Protein AF-A0A1V5PAE6-F1 (afdb_monomer_lite)

Secondary structure (DSSP, 8-state):
-HHHHHHHHHHHHHHHHHHHHHHHHHHHHHSSSSS------HHHHHHHHHHHHHHHHHHHHHHHHHHHHTT-HHHHHHHHHHHH-HHHHHHHHHTTHHHHHHHHHHHHHHHHHHTTT-HHHHHHHHHHHHHHHHHHHHHHHHHHHH-

pLDDT: mean 90.19, std 6.88, range [60.0, 97.56]

Sequence (147 aa):
MEKFRAKIQKRVMILSLTVIFIAAVYLLLISGLIMETPSIPDFIKGFNMGAFVGVELILVFFTVKYFFSMKNEGAIKKLYIEENDERSKLILEKTGAVGMLLFILLCAIGTIVAGFFNKTVFYTLLGVTALGAIIRGASKLYYHKKL

Foldseek 3Di:
DVVLLVVLVVVLVVLVVVLVVLVVVVCCLVVCPPHNQPPFPPVLVVVLVCVSVVVSVVSVVVSVLSVVLSVDPVSSVVVVCVVPDPLVVVLCVQLVLVVLVVVLVVLVVQLNVCSRPDPVSNVVSVVVSVVSVVSSVVSSVVSVVVD

Radius of gyration: 18.69 Å; chains: 1; bounding box: 42×36×45 Å

Structure (mmCIF, N/CA/C/O backbone):
data_AF-A0A1V5PAE6-F1
#
_entry.id   AF-A0A1V5PAE6-F1
#
loop_
_atom_site.group_PDB
_atom_site.id
_atom_site.type_symbol
_atom_site.label_atom_id
_atom_site.label_alt_id
_atom_site.label_comp_id
_atom_site.label_asym_id
_atom_site.label_entity_id
_atom_site.label_seq_id
_atom_site.pdbx_PDB_ins_code
_atom_site.Cartn_x
_atom_site.Cartn_y
_atom_site.Cartn_z
_atom_site.occupancy
_atom_site.B_iso_or_equiv
_atom_site.auth_seq_id
_atom_site.auth_comp_id
_atom_site.auth_asym_id
_atom_site.auth_atom_id
_atom_site.pdbx_PDB_model_num
ATOM 1 N N . MET A 1 1 ? -16.874 9.202 20.487 1.00 85.75 1 MET A N 1
ATOM 2 C CA . MET A 1 1 ? -16.988 8.923 19.036 1.00 85.75 1 MET A CA 1
ATOM 3 C C . MET A 1 1 ? -16.476 10.071 18.170 1.00 85.75 1 MET A C 1
ATOM 5 O O . MET A 1 1 ? -15.731 9.791 17.239 1.00 85.75 1 MET A O 1
ATOM 9 N N . GLU A 1 2 ? -16.742 11.335 18.516 1.00 86.12 2 GLU A N 1
ATOM 10 C CA . GLU A 1 2 ? -16.236 12.519 17.786 1.00 86.12 2 GLU A CA 1
ATOM 11 C C . GLU A 1 2 ? -14.728 12.498 17.477 1.00 86.12 2 GLU A C 1
ATOM 13 O O . GLU A 1 2 ? -14.319 12.649 16.327 1.00 86.12 2 GLU A O 1
ATOM 18 N N . LYS A 1 3 ? -13.879 12.195 18.471 1.00 89.56 3 LYS A N 1
ATOM 19 C CA . LYS A 1 3 ? -12.419 12.088 18.270 1.00 89.56 3 LYS A CA 1
ATOM 20 C C . LYS A 1 3 ? -12.035 11.040 17.214 1.00 89.56 3 LYS A C 1
ATOM 22 O O . LYS A 1 3 ? -11.116 11.254 16.428 1.00 89.56 3 LYS A O 1
ATOM 27 N N . PHE A 1 4 ? -12.740 9.908 17.184 1.00 91.00 4 PHE A N 1
ATOM 28 C CA . PHE A 1 4 ? -12.498 8.848 16.205 1.00 91.00 4 PHE A CA 1
ATOM 29 C C . PHE A 1 4 ? -13.005 9.247 14.816 1.00 91.00 4 PHE A C 1
ATOM 31 O O . PHE A 1 4 ? -12.330 8.997 13.823 1.00 91.00 4 PHE A O 1
ATOM 38 N N . ARG A 1 5 ? -14.131 9.960 14.738 1.00 89.44 5 ARG A N 1
ATOM 39 C CA . ARG A 1 5 ? -14.642 10.517 13.482 1.00 89.44 5 ARG A CA 1
ATOM 40 C C . ARG A 1 5 ? -13.653 11.499 12.853 1.00 89.44 5 ARG A C 1
ATOM 42 O O . ARG A 1 5 ? -13.314 11.336 11.685 1.00 89.44 5 ARG A O 1
ATOM 49 N N . ALA A 1 6 ? -13.102 12.423 13.641 1.00 92.56 6 ALA A N 1
ATOM 50 C CA . ALA A 1 6 ? -12.045 13.330 13.190 1.00 92.56 6 ALA A CA 1
ATOM 51 C C . ALA A 1 6 ? -10.783 12.574 12.722 1.00 92.56 6 ALA A C 1
ATOM 53 O O . ALA A 1 6 ? -10.151 12.951 11.734 1.00 92.56 6 ALA A O 1
ATOM 54 N N . LYS A 1 7 ? -10.431 11.462 13.387 1.00 93.69 7 LYS A N 1
ATOM 55 C CA . LYS A 1 7 ? -9.332 10.577 12.960 1.00 93.69 7 LYS A CA 1
ATOM 56 C C . LYS A 1 7 ? -9.601 9.964 11.581 1.00 93.69 7 LYS A C 1
ATOM 58 O O . LYS A 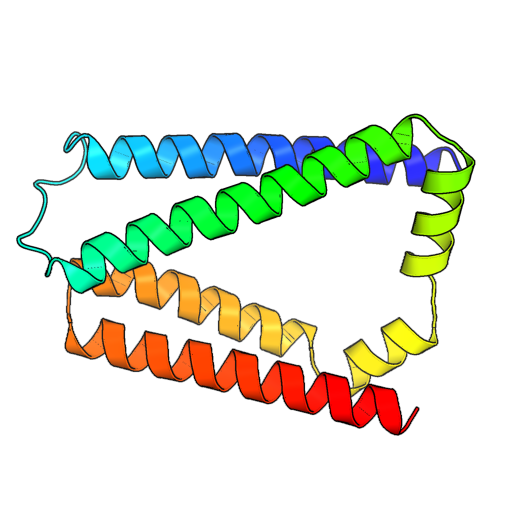1 7 ? -8.713 9.987 10.731 1.00 93.69 7 LYS A O 1
ATOM 63 N N . ILE A 1 8 ? -10.806 9.441 11.340 1.00 93.69 8 ILE A N 1
ATOM 64 C CA . ILE A 1 8 ? -11.182 8.880 10.032 1.00 93.69 8 ILE A CA 1
ATOM 65 C C . ILE A 1 8 ? -11.235 9.973 8.955 1.00 93.69 8 ILE A C 1
ATOM 67 O O . ILE A 1 8 ? -10.726 9.746 7.862 1.00 93.69 8 ILE A O 1
ATOM 71 N N . GLN A 1 9 ? -11.737 11.173 9.264 1.00 93.25 9 GLN A N 1
ATOM 72 C CA . GLN A 1 9 ? -11.720 12.314 8.334 1.00 93.25 9 GLN A CA 1
ATOM 73 C C . GLN A 1 9 ? -10.300 12.654 7.874 1.00 93.25 9 GLN A C 1
ATOM 75 O O . GLN A 1 9 ? -10.051 12.763 6.674 1.00 93.25 9 GLN A O 1
ATOM 80 N N . LYS A 1 10 ? -9.346 12.739 8.811 1.00 94.69 10 LYS A N 1
ATOM 81 C CA . LYS A 1 10 ? -7.929 12.943 8.474 1.00 94.69 10 LYS A CA 1
ATOM 82 C C . LYS A 1 10 ? -7.378 11.814 7.604 1.00 94.69 10 LYS A C 1
ATOM 84 O O . LYS A 1 10 ? -6.657 12.094 6.654 1.00 94.69 10 LYS A O 1
ATOM 89 N N . ARG A 1 11 ? -7.732 10.552 7.884 1.00 93.62 11 ARG A N 1
ATOM 90 C CA . ARG A 1 11 ? -7.325 9.408 7.046 1.00 93.62 11 ARG A CA 1
ATOM 91 C C . ARG A 1 11 ? -7.860 9.527 5.623 1.00 93.62 11 ARG A C 1
ATOM 93 O O . ARG A 1 11 ? -7.091 9.319 4.697 1.00 93.62 11 ARG A O 1
ATOM 100 N N . VAL A 1 12 ? -9.132 9.884 5.448 1.00 95.38 12 VAL A N 1
ATOM 101 C CA . VAL A 1 12 ? -9.715 10.097 4.114 1.00 95.38 12 VAL A CA 1
ATOM 102 C C . VAL A 1 12 ? -8.993 11.220 3.385 1.00 95.38 12 VAL A C 1
ATOM 104 O O . VAL A 1 12 ? -8.595 11.022 2.249 1.00 95.38 12 VAL A O 1
ATOM 107 N N . MET A 1 13 ? -8.745 12.354 4.044 1.00 96.12 13 MET A N 1
ATOM 108 C CA . MET A 1 13 ? -8.000 13.464 3.444 1.00 96.12 13 MET A CA 1
ATOM 109 C C . MET A 1 13 ? -6.598 13.033 2.985 1.00 96.12 13 MET A C 1
ATOM 111 O O . MET A 1 13 ? -6.220 13.300 1.850 1.00 96.12 13 MET A O 1
ATOM 115 N N . ILE A 1 14 ? -5.847 12.330 3.840 1.00 96.06 14 ILE A N 1
ATOM 116 C CA . ILE A 1 14 ? -4.502 11.837 3.510 1.00 96.06 14 ILE A CA 1
ATOM 117 C C . ILE A 1 14 ? -4.553 10.838 2.350 1.00 96.06 14 ILE A C 1
ATOM 119 O O . ILE A 1 14 ? -3.755 10.948 1.422 1.00 96.06 14 ILE A O 1
ATOM 123 N N . LEU A 1 15 ? -5.485 9.881 2.378 1.00 94.69 15 LEU A N 1
ATOM 124 C CA . LEU A 1 15 ? -5.637 8.895 1.307 1.00 94.69 15 LEU A CA 1
ATOM 125 C C . LEU A 1 15 ? -6.006 9.564 -0.020 1.00 94.69 15 LEU A C 1
ATOM 127 O O . LEU A 1 15 ? -5.357 9.283 -1.020 1.00 94.69 15 LEU A O 1
ATOM 131 N N . SER A 1 16 ? -6.958 10.501 -0.025 1.00 94.81 16 SER A N 1
ATOM 132 C CA . SER A 1 16 ? -7.334 11.257 -1.225 1.00 94.81 16 SER A CA 1
ATOM 133 C C . SER A 1 16 ? -6.161 12.056 -1.798 1.00 94.81 16 SER A C 1
ATOM 135 O O . SER A 1 16 ? -5.944 12.040 -3.005 1.00 94.81 16 SER A O 1
ATOM 137 N N . LEU A 1 17 ? -5.373 12.723 -0.946 1.00 96.62 17 LEU A N 1
ATOM 138 C CA . LEU A 1 17 ? -4.161 13.424 -1.387 1.00 96.62 17 LEU A CA 1
ATOM 139 C C . LEU A 1 17 ? -3.117 12.453 -1.951 1.00 96.62 17 LEU A C 1
ATOM 141 O O . LEU A 1 17 ? -2.458 12.771 -2.935 1.00 96.62 17 LEU A O 1
ATOM 145 N N . THR A 1 18 ? -2.993 11.262 -1.360 1.00 94.25 18 THR A N 1
ATOM 146 C CA . THR A 1 18 ? -2.061 10.222 -1.820 1.00 94.25 18 THR A CA 1
ATOM 147 C C . THR A 1 18 ? -2.459 9.681 -3.196 1.00 94.25 18 THR A C 1
ATOM 149 O O . THR A 1 18 ? -1.589 9.526 -4.043 1.00 94.25 18 THR A O 1
ATOM 152 N N . VAL A 1 19 ? -3.756 9.451 -3.437 1.00 95.19 19 VAL A N 1
ATOM 153 C CA . VAL A 1 19 ? -4.314 9.064 -4.751 1.00 95.19 19 VAL A CA 1
ATOM 154 C C . VAL A 1 19 ? -3.939 10.110 -5.803 1.00 95.19 19 VAL A C 1
ATOM 156 O O . VAL A 1 19 ? -3.262 9.805 -6.778 1.00 95.19 19 VAL A O 1
ATOM 159 N N . ILE A 1 20 ? -4.265 11.384 -5.552 1.00 95.75 20 ILE A N 1
ATOM 160 C CA . ILE A 1 20 ? -3.953 12.478 -6.488 1.00 95.75 20 ILE A CA 1
ATOM 161 C C . ILE A 1 20 ? -2.445 12.564 -6.759 1.00 95.75 20 ILE A C 1
ATOM 163 O O . ILE A 1 20 ? -2.031 12.742 -7.903 1.00 95.75 20 ILE A O 1
ATOM 167 N N . PHE A 1 21 ? -1.622 12.426 -5.718 1.00 94.56 21 PHE A N 1
ATOM 168 C CA . PHE A 1 21 ? -0.170 12.472 -5.845 1.00 94.56 21 PHE A CA 1
ATOM 169 C C . PHE A 1 21 ? 0.374 11.323 -6.705 1.00 94.56 21 PHE A C 1
ATOM 171 O O . PHE A 1 21 ? 1.165 11.573 -7.612 1.00 94.56 21 PHE A O 1
ATOM 178 N N . ILE A 1 22 ? -0.061 10.083 -6.466 1.00 91.88 22 ILE A N 1
ATOM 179 C CA . ILE A 1 22 ? 0.391 8.913 -7.234 1.00 91.88 22 ILE A CA 1
ATOM 180 C C . ILE A 1 22 ? -0.051 9.022 -8.696 1.00 91.88 22 ILE A C 1
ATOM 182 O O . ILE A 1 22 ? 0.776 8.814 -9.587 1.00 91.88 22 ILE A O 1
ATOM 186 N N . ALA A 1 23 ? -1.298 9.423 -8.955 1.00 92.44 23 ALA A N 1
ATOM 187 C CA . ALA A 1 23 ? -1.790 9.667 -10.308 1.00 92.44 23 ALA A CA 1
ATOM 188 C C . ALA A 1 23 ? -0.974 10.750 -11.033 1.00 92.44 23 ALA A C 1
ATOM 190 O O . ALA A 1 23 ? -0.570 10.555 -12.181 1.00 92.44 23 ALA A O 1
ATOM 191 N N . ALA A 1 24 ? -0.680 11.870 -10.364 1.00 92.31 24 ALA A N 1
ATOM 192 C CA . ALA A 1 24 ? 0.123 12.951 -10.932 1.00 92.31 24 ALA A CA 1
ATOM 193 C C . ALA A 1 24 ? 1.557 12.499 -11.248 1.00 92.31 24 ALA A C 1
ATOM 195 O O . ALA A 1 24 ? 2.057 12.777 -12.338 1.00 92.31 24 ALA A O 1
ATOM 196 N N . VAL A 1 25 ? 2.199 11.762 -10.333 1.00 88.25 25 VAL A N 1
ATOM 197 C CA . VAL A 1 25 ? 3.535 11.184 -10.549 1.00 88.25 25 VAL A CA 1
ATOM 198 C C . VAL A 1 25 ? 3.519 10.224 -11.735 1.00 88.25 25 VAL A C 1
ATOM 200 O O . VAL A 1 25 ? 4.392 10.309 -12.595 1.00 88.25 25 VAL A O 1
ATOM 203 N N . TYR A 1 26 ? 2.519 9.347 -11.827 1.00 86.19 26 TYR A N 1
ATOM 204 C CA . TYR A 1 26 ? 2.404 8.409 -12.941 1.00 86.19 26 TYR A CA 1
ATOM 205 C C . TYR A 1 26 ? 2.237 9.127 -14.289 1.00 86.19 26 TYR A C 1
ATOM 207 O O . TYR A 1 26 ? 2.969 8.819 -15.230 1.00 86.19 26 TYR A O 1
ATOM 215 N N . LEU A 1 27 ? 1.347 10.127 -14.373 1.00 87.19 27 LEU A N 1
ATOM 216 C CA . LEU A 1 27 ? 1.148 10.945 -15.579 1.00 87.19 27 LEU A CA 1
ATOM 217 C C . LEU A 1 27 ? 2.429 11.669 -16.011 1.00 87.19 27 LEU A C 1
ATOM 219 O O . LEU A 1 27 ? 2.744 11.734 -17.197 1.00 87.19 27 LEU A O 1
ATOM 223 N N . LEU A 1 28 ? 3.183 12.186 -15.047 1.00 85.88 28 LEU A N 1
ATOM 224 C CA . LEU A 1 28 ? 4.446 12.877 -15.275 1.00 85.88 28 LEU A CA 1
ATOM 225 C C . LEU A 1 28 ? 5.569 11.928 -15.731 1.00 85.88 28 LEU A C 1
ATOM 227 O O . LEU A 1 28 ? 6.410 12.325 -16.535 1.00 85.88 28 LEU A O 1
ATOM 231 N N . LEU A 1 29 ? 5.573 10.673 -15.270 1.00 79.31 29 LEU A N 1
ATOM 232 C CA . LEU A 1 29 ? 6.531 9.656 -15.719 1.00 79.31 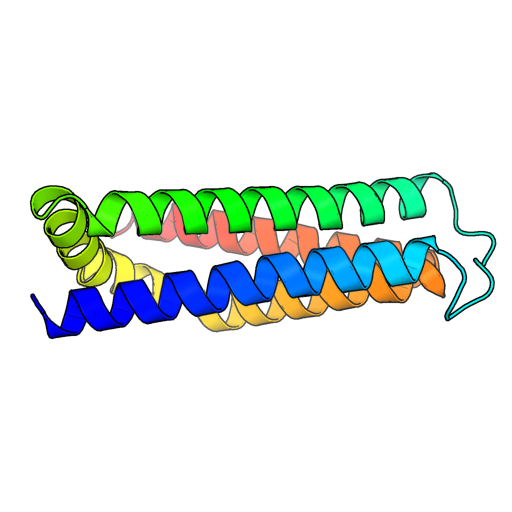29 LEU A CA 1
ATOM 233 C C . LEU A 1 29 ? 6.261 9.194 -17.158 1.00 79.31 29 LEU A C 1
ATOM 235 O O . LEU A 1 29 ? 7.209 8.923 -17.893 1.00 79.31 29 LEU A O 1
ATOM 239 N N . ILE A 1 30 ? 4.992 9.099 -17.573 1.00 77.44 30 ILE A N 1
ATOM 240 C CA . ILE A 1 30 ? 4.629 8.671 -18.937 1.00 77.44 30 ILE A CA 1
ATOM 241 C C . ILE A 1 30 ? 4.632 9.811 -19.960 1.00 77.44 30 ILE A C 1
ATOM 243 O O . ILE A 1 30 ? 4.722 9.538 -21.154 1.00 77.44 30 ILE A O 1
ATOM 247 N N . SER A 1 31 ? 4.530 11.070 -19.523 1.00 80.75 31 SER A N 1
ATOM 248 C CA . SER A 1 31 ? 4.489 12.228 -20.426 1.00 80.75 31 SER A CA 1
ATOM 249 C C . SER A 1 31 ? 5.824 12.513 -21.116 1.00 80.75 31 SER A C 1
ATOM 251 O O . SER A 1 31 ? 5.859 13.309 -22.049 1.00 80.75 31 SER A O 1
ATOM 253 N N . GLY A 1 32 ? 6.922 11.900 -20.655 1.00 72.06 32 GLY A N 1
ATOM 254 C CA . GLY A 1 32 ? 8.270 12.151 -21.171 1.00 72.06 32 GLY A CA 1
ATOM 255 C C . GLY A 1 32 ? 8.828 13.531 -20.803 1.00 72.06 32 GLY A C 1
ATOM 256 O O . GLY A 1 32 ? 9.895 13.898 -21.279 1.00 72.06 32 GLY A O 1
ATOM 257 N N . LEU A 1 33 ? 8.136 14.297 -19.946 1.00 73.69 33 LEU A N 1
ATOM 258 C CA . LEU A 1 33 ? 8.528 15.661 -19.567 1.00 73.69 33 LEU A CA 1
ATOM 259 C C . LEU A 1 33 ? 9.815 15.700 -18.724 1.00 73.69 33 LEU A C 1
ATOM 261 O O . LEU A 1 33 ? 10.534 16.694 -18.742 1.00 73.69 33 LEU A O 1
ATOM 265 N N . ILE A 1 34 ? 10.078 14.645 -17.944 1.00 66.25 34 ILE A N 1
ATOM 266 C CA . ILE A 1 34 ? 11.161 14.626 -16.942 1.00 66.25 34 ILE A CA 1
ATOM 267 C C . ILE A 1 34 ? 12.324 13.719 -17.339 1.00 66.25 34 ILE A C 1
ATOM 269 O O . ILE A 1 34 ? 13.459 13.973 -16.946 1.00 66.25 34 ILE A O 1
ATOM 273 N N . MET A 1 35 ? 12.067 12.671 -18.118 1.00 63.28 35 MET A N 1
ATOM 274 C CA . MET A 1 35 ? 13.101 11.758 -18.596 1.00 63.28 35 MET A CA 1
ATOM 275 C C . MET A 1 35 ? 12.751 11.304 -20.008 1.00 63.28 35 MET A C 1
ATOM 277 O O . MET A 1 35 ? 11.603 10.930 -20.261 1.00 63.28 35 MET A O 1
ATOM 281 N N . GLU A 1 36 ? 13.744 11.280 -20.902 1.00 64.44 36 GLU A N 1
ATOM 282 C CA . GLU A 1 36 ? 13.628 10.487 -22.125 1.00 64.44 36 GLU A CA 1
ATOM 283 C C . GLU A 1 36 ? 13.335 9.049 -21.714 1.00 64.44 36 GLU A C 1
ATOM 285 O O . GLU A 1 36 ? 14.039 8.482 -20.877 1.00 64.44 36 GLU A O 1
ATOM 290 N N . THR A 1 37 ? 12.262 8.472 -22.252 1.00 60.00 37 THR A N 1
ATOM 291 C CA . THR A 1 37 ? 11.863 7.115 -21.892 1.00 60.00 37 THR A CA 1
ATOM 292 C C . THR A 1 37 ? 12.975 6.157 -22.316 1.00 60.00 37 THR A C 1
ATOM 294 O O . THR A 1 37 ? 13.171 5.982 -23.523 1.00 60.00 37 THR A O 1
ATOM 297 N N . PRO A 1 38 ? 13.695 5.512 -21.376 1.00 63.12 38 PRO A N 1
ATOM 298 C CA . PRO A 1 38 ? 14.679 4.505 -21.741 1.00 63.12 38 PRO A CA 1
ATOM 299 C C . PRO A 1 38 ? 13.975 3.383 -22.511 1.00 63.12 38 PRO A C 1
ATOM 301 O O . PRO A 1 38 ? 12.768 3.177 -22.345 1.00 63.12 38 PRO A O 1
ATOM 304 N N . SER A 1 39 ? 14.709 2.607 -23.311 1.00 73.75 39 SER A N 1
ATOM 305 C CA . SER A 1 39 ? 14.159 1.386 -23.912 1.00 73.75 39 SER A CA 1
ATOM 306 C C . SER A 1 39 ? 13.933 0.325 -22.820 1.00 73.75 39 SER A C 1
ATOM 308 O O . SER A 1 39 ? 14.743 -0.584 -22.608 1.00 73.75 39 SER A O 1
ATOM 310 N N . ILE A 1 40 ? 12.852 0.481 -22.059 1.00 79.06 40 ILE A N 1
ATOM 311 C CA . ILE A 1 40 ? 12.438 -0.430 -20.995 1.00 79.06 40 ILE A CA 1
ATOM 312 C C . ILE A 1 40 ? 11.774 -1.642 -21.655 1.00 79.06 40 ILE A C 1
ATOM 314 O O . ILE A 1 40 ? 10.941 -1.463 -22.542 1.00 79.06 40 ILE A O 1
ATOM 318 N N . PRO A 1 41 ? 12.091 -2.877 -21.228 1.00 87.44 41 PRO A N 1
ATOM 319 C CA . PRO A 1 41 ? 11.373 -4.061 -21.688 1.00 87.44 41 PRO A CA 1
ATOM 320 C C . PRO A 1 41 ? 9.866 -3.933 -21.490 1.00 87.44 41 PRO A C 1
ATOM 322 O O . PRO A 1 41 ? 9.422 -3.530 -20.412 1.00 87.44 41 PRO A O 1
ATOM 325 N N . ASP A 1 42 ? 9.093 -4.394 -22.469 1.00 88.75 42 ASP A N 1
ATOM 326 C CA . ASP A 1 42 ? 7.628 -4.329 -22.430 1.00 88.75 42 ASP A CA 1
ATOM 327 C C . ASP A 1 42 ? 7.041 -4.955 -21.161 1.00 88.75 42 ASP A C 1
ATOM 329 O O . ASP A 1 42 ? 6.122 -4.399 -20.562 1.00 88.75 42 ASP A O 1
ATOM 333 N N . PHE A 1 43 ? 7.630 -6.057 -20.682 1.00 91.06 43 PHE A N 1
ATOM 334 C CA . PHE A 1 43 ? 7.223 -6.684 -19.425 1.00 91.06 43 PHE A CA 1
ATOM 335 C C . PHE A 1 43 ? 7.357 -5.740 -18.221 1.00 91.06 43 PHE A C 1
ATOM 337 O O . PHE A 1 43 ? 6.424 -5.616 -17.433 1.00 91.06 43 PHE A O 1
ATOM 344 N N . ILE A 1 44 ? 8.496 -5.055 -18.074 1.00 90.62 44 ILE A N 1
ATOM 345 C CA . ILE A 1 44 ? 8.750 -4.155 -16.938 1.00 90.62 44 ILE A CA 1
ATOM 346 C C . ILE A 1 44 ? 7.841 -2.927 -17.028 1.00 90.62 44 ILE A C 1
ATOM 348 O O . ILE A 1 44 ? 7.288 -2.486 -16.021 1.00 90.62 44 ILE A O 1
ATOM 352 N N . LYS A 1 45 ? 7.628 -2.409 -18.243 1.00 87.81 45 LYS A N 1
ATOM 353 C CA . LYS A 1 45 ? 6.688 -1.312 -18.493 1.00 87.81 45 LYS A CA 1
ATOM 354 C C . LYS A 1 45 ? 5.260 -1.701 -18.095 1.00 87.81 45 LYS A C 1
ATOM 356 O O . LYS A 1 45 ? 4.610 -0.960 -17.357 1.00 87.81 45 LYS A O 1
ATOM 361 N N . GLY A 1 46 ? 4.801 -2.874 -18.533 1.00 90.69 46 GLY A N 1
ATOM 362 C CA . GLY A 1 46 ? 3.491 -3.423 -18.178 1.00 90.69 46 GLY A CA 1
ATOM 363 C C . GLY A 1 46 ? 3.352 -3.694 -16.680 1.00 90.69 46 GLY A C 1
ATOM 364 O O . GLY A 1 46 ? 2.335 -3.341 -16.088 1.00 90.69 46 GLY A O 1
ATOM 365 N N . PHE A 1 47 ? 4.393 -4.237 -16.042 1.00 92.88 47 PHE A N 1
ATOM 366 C CA . PHE A 1 47 ? 4.425 -4.457 -14.597 1.00 92.88 47 PHE A CA 1
ATOM 367 C C . PHE A 1 47 ? 4.301 -3.145 -13.821 1.00 92.88 47 PHE A C 1
ATOM 369 O O . PHE A 1 47 ? 3.447 -3.043 -12.945 1.00 92.88 47 PHE A O 1
ATOM 376 N N . ASN A 1 48 ? 5.104 -2.129 -14.156 1.00 89.62 48 ASN A N 1
ATOM 377 C CA . ASN A 1 48 ? 5.051 -0.831 -13.487 1.00 89.62 48 ASN A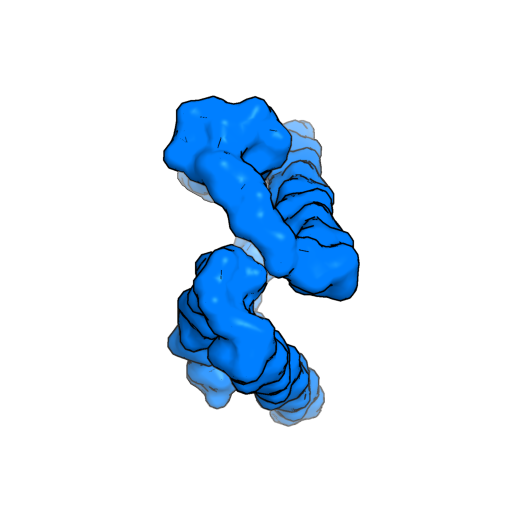 CA 1
ATOM 378 C C . ASN A 1 48 ? 3.669 -0.188 -13.655 1.00 89.62 48 ASN A C 1
ATOM 380 O O . ASN A 1 48 ? 3.080 0.240 -12.667 1.00 89.62 48 ASN A O 1
ATOM 384 N N . MET A 1 49 ? 3.108 -0.193 -14.870 1.00 90.00 49 MET A N 1
ATOM 385 C CA . MET A 1 49 ? 1.739 0.277 -15.112 1.00 90.00 49 MET A CA 1
ATOM 386 C C . MET A 1 49 ? 0.718 -0.468 -14.243 1.00 90.00 49 MET A C 1
ATOM 388 O O . MET A 1 49 ? -0.091 0.164 -13.566 1.00 90.00 49 MET A O 1
ATOM 392 N N . GLY A 1 50 ? 0.784 -1.800 -14.215 1.00 93.00 50 GLY A N 1
ATOM 393 C CA . GLY A 1 50 ? -0.088 -2.624 -13.381 1.00 93.00 50 GLY A CA 1
ATOM 394 C C . GLY A 1 50 ? 0.071 -2.333 -11.887 1.00 93.00 50 GLY A C 1
ATOM 395 O O . GLY A 1 50 ? -0.925 -2.274 -11.171 1.00 93.00 50 GLY A O 1
ATOM 396 N N . ALA A 1 51 ? 1.297 -2.093 -11.416 1.00 92.38 51 ALA A N 1
ATOM 397 C CA . ALA A 1 51 ? 1.578 -1.744 -10.028 1.00 92.38 51 ALA A CA 1
ATOM 398 C C . ALA A 1 51 ? 0.971 -0.384 -9.649 1.00 92.38 51 ALA A C 1
ATOM 400 O O . ALA A 1 51 ? 0.302 -0.294 -8.621 1.00 92.38 51 ALA A O 1
ATOM 401 N N . PHE A 1 52 ? 1.139 0.643 -10.491 1.00 91.31 52 PHE A N 1
ATOM 402 C CA . PHE A 1 52 ? 0.524 1.958 -10.278 1.00 91.31 52 PHE A CA 1
ATOM 403 C C . PHE A 1 52 ? -1.001 1.852 -10.220 1.00 91.31 52 PHE A C 1
ATOM 405 O O . PHE A 1 52 ? -1.600 2.249 -9.224 1.00 91.31 52 PHE A O 1
ATOM 412 N N . VAL A 1 53 ? -1.624 1.238 -11.231 1.00 93.31 53 VAL A N 1
ATOM 413 C CA . VAL A 1 53 ? -3.085 1.063 -11.280 1.00 93.31 53 VAL A CA 1
ATOM 414 C C . VAL A 1 53 ? -3.589 0.229 -10.099 1.00 93.31 53 VAL A C 1
ATOM 416 O O . VAL A 1 53 ? -4.598 0.568 -9.485 1.00 93.31 53 VAL A O 1
ATOM 419 N N . GLY A 1 54 ? -2.888 -0.848 -9.741 1.00 94.50 54 GLY A N 1
ATOM 420 C CA . GLY A 1 54 ? -3.261 -1.709 -8.622 1.00 94.50 54 GLY A CA 1
ATOM 421 C C . GLY A 1 54 ? -3.238 -0.975 -7.280 1.00 94.50 54 GLY A C 1
ATOM 422 O O . GLY A 1 54 ? -4.192 -1.081 -6.506 1.00 94.50 54 GLY A O 1
ATOM 423 N N . VAL A 1 55 ? -2.183 -0.197 -7.013 1.00 92.50 55 VAL A N 1
ATOM 424 C CA . VAL A 1 55 ? -2.089 0.635 -5.802 1.00 92.50 55 VAL A CA 1
ATOM 425 C C . VAL A 1 55 ? -3.179 1.705 -5.799 1.00 92.50 55 VAL A C 1
ATOM 427 O O . VAL A 1 55 ? -3.854 1.869 -4.781 1.00 92.50 55 VAL A O 1
ATOM 430 N N . GLU A 1 56 ? -3.408 2.367 -6.933 1.00 93.81 56 GLU A N 1
ATOM 431 C CA . GLU A 1 56 ? -4.446 3.387 -7.096 1.00 93.81 56 GLU A CA 1
ATOM 432 C C . GLU A 1 56 ? -5.834 2.832 -6.740 1.00 93.81 56 GLU A C 1
ATOM 434 O O . GLU A 1 56 ? -6.544 3.392 -5.903 1.00 93.81 56 GLU A O 1
ATOM 439 N N . LEU A 1 57 ? -6.198 1.669 -7.294 1.00 96.25 57 LEU A N 1
ATOM 440 C CA . LEU A 1 57 ? -7.479 1.011 -7.025 1.00 96.25 57 LEU A CA 1
ATOM 441 C C . LEU A 1 57 ? -7.649 0.649 -5.545 1.00 96.25 57 LEU A C 1
ATOM 443 O O . LEU A 1 57 ? -8.728 0.848 -4.982 1.00 96.25 57 LEU A O 1
ATOM 447 N N . ILE A 1 58 ? -6.592 0.152 -4.894 1.00 95.56 58 ILE A N 1
ATOM 448 C CA . ILE A 1 58 ? -6.617 -0.166 -3.460 1.00 95.56 58 ILE A CA 1
ATOM 449 C C . ILE A 1 58 ? -6.836 1.107 -2.632 1.00 95.56 58 ILE A C 1
ATOM 451 O O . ILE A 1 58 ? -7.668 1.118 -1.718 1.00 95.56 58 ILE A O 1
ATOM 455 N N . LEU A 1 59 ? -6.121 2.190 -2.944 1.00 94.75 59 LEU A N 1
ATOM 456 C CA . LEU A 1 59 ? -6.250 3.461 -2.232 1.00 94.75 59 LEU A CA 1
ATOM 457 C C . LEU A 1 59 ? -7.634 4.084 -2.422 1.00 94.75 59 LEU A C 1
ATOM 459 O O . LEU A 1 59 ? -8.241 4.525 -1.440 1.00 94.75 59 LEU A O 1
ATOM 463 N N . VAL A 1 60 ? -8.172 4.058 -3.644 1.00 96.19 60 VAL A N 1
ATOM 464 C CA . VAL A 1 60 ? -9.533 4.521 -3.943 1.00 96.19 60 VAL A CA 1
ATOM 465 C C . VAL A 1 60 ? -10.557 3.684 -3.181 1.00 96.19 60 VAL A C 1
ATOM 467 O O . VAL A 1 60 ? -11.416 4.249 -2.505 1.00 96.19 60 VAL A O 1
ATOM 470 N N . PHE A 1 61 ? -10.433 2.353 -3.187 1.00 96.81 61 PHE A N 1
ATOM 471 C CA . PHE A 1 61 ? -11.322 1.470 -2.429 1.00 96.81 61 PHE A CA 1
ATOM 472 C C . PHE A 1 61 ? -11.355 1.826 -0.935 1.00 96.81 61 PHE A C 1
ATOM 474 O O . PHE A 1 61 ? -12.435 1.985 -0.359 1.00 96.81 61 PHE A O 1
ATOM 481 N N . PHE A 1 62 ? -10.192 2.004 -0.296 1.00 94.56 62 PHE A N 1
ATOM 482 C CA . PHE A 1 62 ? -10.136 2.386 1.120 1.00 94.56 62 PHE A CA 1
ATOM 483 C C . PHE A 1 62 ? -10.669 3.798 1.372 1.00 94.56 62 PHE A C 1
ATOM 485 O O . PHE A 1 62 ? -11.391 4.004 2.349 1.00 94.56 62 PHE A O 1
ATOM 492 N N . THR A 1 63 ? -10.366 4.750 0.491 1.00 95.31 63 THR A N 1
ATOM 493 C CA . THR A 1 63 ? -10.901 6.119 0.555 1.00 95.31 63 THR A CA 1
ATOM 494 C C . THR A 1 63 ? -12.423 6.100 0.547 1.00 95.31 63 THR A C 1
ATOM 496 O O . THR A 1 63 ? -13.058 6.655 1.445 1.00 95.31 63 THR A O 1
ATOM 499 N N . VAL A 1 64 ? -13.011 5.382 -0.411 1.00 94.88 64 VAL A N 1
ATOM 500 C CA . VAL A 1 64 ? -14.459 5.228 -0.565 1.00 94.88 64 VAL A CA 1
ATOM 501 C C . VAL A 1 64 ? -15.065 4.514 0.647 1.00 94.88 64 VAL A C 1
ATOM 503 O O . VAL A 1 64 ? -16.035 5.009 1.227 1.00 94.88 64 VAL A O 1
ATOM 506 N N . LYS A 1 65 ? -14.463 3.404 1.100 1.00 93.94 65 LYS A N 1
ATOM 507 C CA . LYS A 1 65 ? -14.901 2.669 2.299 1.00 93.94 65 LYS A CA 1
ATOM 508 C C . LYS A 1 65 ? -14.964 3.584 3.523 1.00 93.94 65 LYS A C 1
ATOM 510 O O . LYS A 1 65 ? -15.975 3.598 4.231 1.00 93.94 65 LYS A O 1
ATOM 515 N N . TYR A 1 66 ? -13.904 4.346 3.792 1.00 93.69 66 TYR A N 1
ATOM 516 C CA . TYR A 1 66 ? -13.860 5.245 4.946 1.00 93.69 66 TYR A CA 1
ATOM 517 C C . TYR A 1 66 ? -14.803 6.435 4.787 1.00 93.69 66 TYR A C 1
ATOM 519 O O . TYR A 1 66 ? -15.471 6.804 5.753 1.00 93.69 66 TYR A O 1
ATOM 527 N N . PHE A 1 67 ? -14.926 6.986 3.579 1.00 92.88 67 PHE A N 1
ATOM 528 C CA . PHE A 1 67 ? -15.864 8.064 3.282 1.00 92.88 67 PHE A CA 1
ATOM 529 C C . PHE A 1 67 ? -17.311 7.670 3.589 1.00 92.88 67 PHE A C 1
ATOM 531 O O . PHE A 1 67 ? -18.000 8.383 4.320 1.00 92.88 67 PHE A O 1
ATOM 538 N N . PHE A 1 68 ? -17.756 6.506 3.110 1.00 91.44 68 PHE A N 1
ATOM 539 C CA . PHE A 1 68 ? -19.095 6.003 3.417 1.00 91.44 68 PHE A CA 1
ATOM 540 C C . PHE A 1 68 ? -19.260 5.633 4.888 1.00 91.44 68 PHE A C 1
ATOM 542 O O . PHE A 1 68 ? -20.308 5.909 5.472 1.00 91.44 68 PHE A O 1
ATOM 549 N N . SER A 1 69 ? -18.218 5.088 5.518 1.00 90.50 69 SER A N 1
ATOM 550 C CA . SER A 1 69 ? -18.270 4.764 6.944 1.00 90.50 69 SER A CA 1
ATOM 551 C C . SER A 1 69 ? -18.531 6.005 7.800 1.00 90.50 69 SER A C 1
ATOM 553 O O . SER A 1 69 ? -19.264 5.910 8.770 1.00 90.50 69 SER A O 1
ATOM 555 N N . MET A 1 70 ? -18.029 7.188 7.424 1.00 88.44 70 MET A N 1
ATOM 556 C CA . MET A 1 70 ? -18.268 8.438 8.168 1.00 88.44 70 MET A CA 1
ATOM 557 C C . MET A 1 70 ? -19.713 8.957 8.128 1.00 88.44 70 MET A C 1
ATOM 559 O O . MET A 1 70 ? -20.066 9.833 8.930 1.00 88.44 70 MET A O 1
ATOM 563 N N . LYS A 1 71 ? -20.526 8.460 7.188 1.00 86.88 71 LYS A N 1
ATOM 564 C CA . LYS A 1 71 ? -21.938 8.835 7.028 1.00 86.88 71 LYS A CA 1
ATOM 565 C C . LYS A 1 71 ? -22.881 7.981 7.880 1.00 86.88 71 LYS A C 1
ATOM 567 O O . LYS A 1 71 ? -24.035 8.356 8.035 1.00 86.88 71 LYS A O 1
ATOM 572 N N . ASN A 1 72 ? -22.410 6.857 8.425 1.00 89.19 72 ASN A N 1
ATOM 573 C CA . ASN A 1 72 ? -23.224 5.916 9.192 1.00 89.19 72 ASN A CA 1
ATOM 574 C C . ASN A 1 72 ? -22.576 5.627 10.555 1.00 89.19 72 ASN A C 1
ATOM 576 O O . ASN A 1 72 ? -21.486 5.059 10.626 1.00 89.19 72 ASN A O 1
ATOM 580 N N . GLU A 1 73 ? -23.261 5.972 11.645 1.00 87.62 73 GLU A N 1
ATOM 581 C CA . GLU A 1 73 ? -22.748 5.769 13.007 1.00 87.62 73 GLU A CA 1
ATOM 582 C C . GLU A 1 73 ? -22.421 4.305 13.324 1.00 87.62 73 GLU A C 1
ATOM 584 O O . GLU A 1 73 ? -21.394 4.021 13.946 1.00 87.62 73 GLU A O 1
ATOM 589 N N . GLY A 1 74 ? -23.244 3.365 12.851 1.00 90.00 74 GLY A N 1
ATOM 590 C CA . GLY A 1 74 ? -23.008 1.932 13.007 1.00 90.00 74 GLY A CA 1
ATOM 591 C C . GLY A 1 74 ? -21.727 1.476 12.306 1.00 90.00 74 GLY A C 1
ATOM 592 O O . GLY A 1 74 ? -20.954 0.702 12.873 1.00 90.00 74 GLY A O 1
ATOM 593 N N . ALA A 1 75 ? -21.443 2.012 11.116 1.00 89.38 75 ALA A N 1
ATOM 594 C CA . ALA A 1 75 ? -20.212 1.716 10.384 1.00 89.38 75 ALA A CA 1
ATOM 595 C C . ALA A 1 75 ? -18.967 2.293 11.083 1.00 89.38 75 ALA A C 1
ATOM 597 O O . ALA A 1 75 ? -17.962 1.591 11.212 1.00 89.38 75 ALA A O 1
ATOM 598 N N . ILE A 1 76 ? -19.035 3.527 11.604 1.00 90.12 76 ILE A N 1
ATOM 599 C CA . ILE A 1 76 ? -17.947 4.101 12.421 1.00 90.12 76 ILE A CA 1
ATOM 600 C C . ILE A 1 76 ? -17.715 3.252 13.675 1.00 90.12 76 ILE A C 1
ATOM 602 O O . ILE A 1 76 ? -16.568 2.966 14.021 1.00 90.12 76 ILE A O 1
ATOM 606 N N . LYS A 1 77 ? -18.787 2.836 14.360 1.00 91.31 77 LYS A N 1
ATOM 607 C CA . LYS A 1 77 ? -18.693 2.008 15.569 1.00 91.31 77 LYS A CA 1
ATOM 608 C C . LYS A 1 77 ? -18.057 0.651 15.270 1.00 91.31 77 LYS A C 1
ATOM 610 O O . LYS A 1 77 ? -17.187 0.219 16.021 1.00 91.31 77 LYS A O 1
ATOM 615 N N . LYS A 1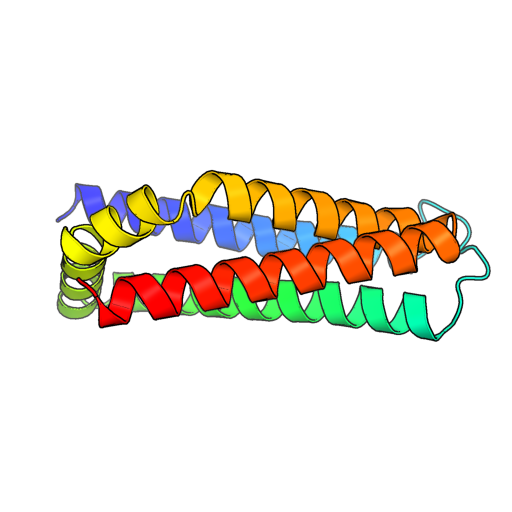 78 ? -18.420 0.020 14.150 1.00 91.94 78 LYS A N 1
ATOM 616 C CA . LYS A 1 78 ? -17.797 -1.228 13.690 1.00 91.94 78 LYS A CA 1
ATOM 617 C C . LYS A 1 78 ? -16.295 -1.055 13.445 1.00 91.94 78 LYS A C 1
ATOM 619 O O . LYS A 1 78 ? -15.511 -1.829 13.980 1.00 91.94 78 LYS A O 1
ATOM 624 N N . LEU A 1 79 ? -15.890 -0.004 12.726 1.00 91.31 79 LEU A N 1
ATOM 625 C CA . LEU A 1 79 ? -14.470 0.303 12.505 1.00 91.31 79 LEU A CA 1
ATOM 626 C C . LEU A 1 79 ? -13.710 0.551 13.813 1.00 91.31 79 LEU A C 1
ATOM 628 O O . LEU A 1 79 ? -12.557 0.153 13.941 1.00 91.31 79 LEU A O 1
ATOM 632 N N . TYR A 1 80 ? -14.345 1.210 14.784 1.00 92.12 80 TYR A N 1
ATOM 633 C CA . TYR A 1 80 ? -13.741 1.445 16.091 1.00 92.12 80 TYR A CA 1
ATOM 634 C C . TYR A 1 80 ? -13.491 0.138 16.853 1.00 92.12 80 TYR A C 1
ATOM 636 O O . TYR A 1 80 ? -12.436 -0.009 17.466 1.00 92.12 80 TYR A O 1
ATOM 644 N N . ILE A 1 81 ? -14.433 -0.809 16.804 1.00 91.38 81 ILE A N 1
ATOM 645 C CA . ILE A 1 81 ? -14.279 -2.129 17.430 1.00 91.38 81 ILE A CA 1
ATOM 646 C C . ILE A 1 81 ? -13.163 -2.915 16.732 1.00 91.38 81 ILE A C 1
ATOM 648 O O . ILE A 1 81 ? -12.265 -3.410 17.404 1.00 91.38 81 ILE A O 1
ATOM 652 N N . GLU A 1 82 ? -13.167 -2.956 15.395 1.00 89.88 82 GLU A N 1
ATOM 653 C CA . GLU A 1 82 ? -12.125 -3.630 14.604 1.00 89.88 82 GLU A CA 1
ATOM 654 C C . GLU A 1 82 ? -10.718 -3.076 14.897 1.00 89.88 82 GLU A C 1
ATOM 656 O O . GLU A 1 82 ? -9.765 -3.840 15.016 1.00 89.88 82 GLU A O 1
ATOM 661 N N . GLU A 1 83 ? -10.562 -1.755 15.054 1.00 87.75 83 GLU A N 1
ATOM 662 C CA . GLU A 1 83 ? -9.258 -1.134 15.344 1.00 87.75 83 GLU A CA 1
ATOM 663 C C . GLU A 1 83 ? -8.771 -1.384 16.783 1.00 87.75 83 GLU A C 1
ATOM 665 O O . GLU A 1 83 ? -7.568 -1.319 17.058 1.00 87.75 83 GLU A O 1
ATOM 670 N N . ASN A 1 84 ? -9.687 -1.667 17.712 1.00 90.00 84 ASN A N 1
ATOM 671 C CA . ASN A 1 84 ? -9.353 -1.921 19.111 1.00 90.00 84 ASN A CA 1
ATOM 672 C C . ASN A 1 84 ? -9.269 -3.400 19.482 1.00 90.00 84 ASN A C 1
ATOM 674 O O . ASN A 1 84 ? -8.888 -3.682 20.614 1.00 90.00 84 ASN A O 1
ATOM 678 N N . ASP A 1 85 ? -9.527 -4.310 18.545 1.00 91.50 85 ASP A N 1
ATOM 679 C CA . ASP A 1 85 ? -9.413 -5.751 18.755 1.00 91.50 85 ASP A CA 1
ATOM 680 C C . ASP A 1 85 ? -8.003 -6.151 19.232 1.00 91.50 85 ASP A C 1
ATOM 682 O O . ASP A 1 85 ? -6.997 -6.016 18.524 1.00 91.50 85 ASP A O 1
ATOM 686 N N . GLU A 1 86 ? -7.944 -6.652 20.465 1.00 91.06 86 GLU A N 1
ATOM 687 C CA . GLU A 1 86 ? -6.718 -7.082 21.132 1.00 91.06 86 GLU A CA 1
ATOM 688 C C . GLU A 1 86 ? -6.095 -8.303 20.451 1.00 91.06 86 GLU A C 1
ATOM 690 O O . GLU A 1 86 ? -4.871 -8.363 20.312 1.00 91.06 86 GLU A O 1
ATOM 695 N N . ARG A 1 87 ? -6.911 -9.235 19.935 1.00 88.00 87 ARG A N 1
ATOM 696 C CA . ARG A 1 87 ? -6.411 -10.434 19.243 1.00 88.00 87 ARG A CA 1
ATOM 697 C C . ARG A 1 87 ? -5.669 -10.044 17.971 1.00 88.00 87 ARG A C 1
ATOM 699 O O . ARG A 1 87 ? -4.576 -10.541 17.699 1.00 88.00 87 ARG A O 1
ATOM 706 N N . SER A 1 88 ? -6.230 -9.105 17.214 1.00 86.94 88 SER A N 1
ATOM 707 C CA . SER A 1 88 ? -5.603 -8.570 16.003 1.00 86.94 88 SER A CA 1
ATOM 708 C C . SER A 1 88 ? -4.279 -7.851 16.303 1.00 86.94 88 SER A C 1
ATOM 710 O O . SER A 1 88 ? -3.300 -8.044 15.574 1.00 86.94 88 SER A O 1
ATOM 712 N N . LYS A 1 89 ? -4.209 -7.074 17.394 1.00 88.75 89 LYS A N 1
ATOM 713 C CA . LYS A 1 89 ? -2.968 -6.414 17.844 1.00 88.75 89 LYS A CA 1
ATOM 714 C C . LYS A 1 89 ? -1.901 -7.427 18.268 1.00 88.75 89 LYS A C 1
ATOM 716 O O . LYS A 1 89 ? -0.754 -7.302 17.842 1.00 88.75 89 LYS A O 1
ATOM 721 N N . LEU A 1 90 ? -2.286 -8.467 19.008 1.00 89.62 90 LEU A N 1
ATOM 722 C CA . LEU A 1 90 ? -1.373 -9.524 19.446 1.00 89.62 90 LEU A CA 1
ATOM 723 C C . LEU A 1 90 ? -0.771 -10.295 18.261 1.00 89.62 90 LEU A C 1
ATOM 725 O O . LEU A 1 90 ? 0.431 -10.562 18.237 1.00 89.62 90 LEU A O 1
ATOM 729 N N . ILE A 1 91 ? -1.578 -10.617 17.243 1.00 86.25 91 ILE A N 1
ATOM 730 C CA . ILE A 1 91 ? -1.080 -11.257 16.014 1.00 86.25 91 ILE A CA 1
ATOM 731 C C . ILE A 1 91 ? -0.071 -10.344 15.303 1.00 86.25 91 ILE A C 1
ATOM 733 O O . ILE A 1 91 ? 0.973 -10.821 14.854 1.00 86.25 91 ILE A O 1
ATOM 737 N N . LEU A 1 92 ? -0.353 -9.039 15.198 1.00 87.56 92 LEU A N 1
ATOM 738 C CA . LEU A 1 92 ? 0.549 -8.070 14.563 1.00 87.56 92 LEU A CA 1
ATOM 739 C C . LEU A 1 92 ? 1.912 -8.008 15.272 1.00 87.56 92 LEU A C 1
ATOM 741 O O . LEU A 1 92 ? 2.950 -7.978 14.609 1.00 87.56 92 LEU A O 1
ATOM 745 N N . GLU A 1 93 ? 1.901 -8.028 16.604 1.00 89.00 93 GLU A N 1
ATOM 746 C CA . GLU A 1 93 ? 3.106 -8.012 17.433 1.00 89.00 93 GLU A CA 1
ATOM 747 C C . GLU A 1 93 ? 3.917 -9.306 17.270 1.00 89.00 93 GLU A C 1
ATOM 749 O O . GLU A 1 93 ? 5.099 -9.262 16.930 1.00 89.00 93 GLU A O 1
ATOM 754 N N . LYS A 1 94 ? 3.270 -10.474 17.398 1.00 85.12 94 LYS A N 1
ATOM 755 C CA . LYS A 1 94 ? 3.929 -11.789 17.276 1.00 85.12 94 LYS A CA 1
ATOM 756 C C . LYS A 1 94 ? 4.500 -12.070 15.888 1.00 85.12 94 LYS A C 1
ATOM 758 O O . LYS A 1 94 ? 5.434 -12.857 15.756 1.00 85.12 94 LYS A O 1
ATOM 763 N N . THR A 1 95 ? 3.939 -11.451 14.854 1.00 85.06 95 THR A N 1
ATOM 764 C CA . THR A 1 95 ? 4.399 -11.613 13.468 1.00 85.06 95 THR A CA 1
ATOM 765 C C . THR A 1 95 ? 5.498 -10.628 13.073 1.00 85.06 95 THR A C 1
ATOM 767 O O . THR A 1 95 ? 6.005 -10.729 11.958 1.00 85.06 95 THR A O 1
ATOM 770 N N . GLY A 1 96 ? 5.842 -9.644 13.917 1.00 87.69 96 GLY A N 1
ATOM 771 C CA . GLY A 1 96 ? 6.719 -8.541 13.505 1.00 87.69 96 GLY A CA 1
ATOM 772 C C . GLY A 1 96 ? 6.172 -7.786 12.284 1.00 87.69 96 GLY A C 1
ATOM 773 O O . GLY A 1 96 ? 6.931 -7.245 11.475 1.00 87.69 96 GLY A O 1
ATOM 774 N N . ALA A 1 97 ? 4.846 -7.782 12.103 1.00 88.00 97 ALA A N 1
ATOM 775 C CA . ALA A 1 97 ? 4.218 -7.463 10.824 1.00 88.00 97 ALA A CA 1
ATOM 776 C C . ALA A 1 97 ? 4.445 -6.025 10.354 1.00 88.00 97 ALA A C 1
ATOM 778 O O . ALA A 1 97 ? 4.379 -5.784 9.149 1.00 88.00 97 ALA A O 1
ATOM 779 N N . VAL A 1 98 ? 4.703 -5.083 11.266 1.00 89.00 98 VAL A N 1
ATOM 780 C CA . VAL A 1 98 ? 5.011 -3.689 10.912 1.00 89.00 98 VAL A CA 1
ATOM 781 C C . VAL A 1 98 ? 6.371 -3.599 10.223 1.00 89.00 98 VAL A C 1
ATOM 783 O O . VAL A 1 98 ? 6.448 -3.074 9.116 1.00 89.00 98 VAL A O 1
ATOM 786 N N . GLY A 1 99 ? 7.422 -4.165 10.826 1.00 91.56 99 GLY A N 1
ATOM 787 C CA . GLY A 1 99 ? 8.765 -4.168 10.238 1.00 91.56 99 GLY A CA 1
ATOM 788 C C . GLY A 1 99 ? 8.795 -4.919 8.909 1.00 91.56 99 GLY A C 1
ATOM 789 O O . GLY A 1 99 ? 9.342 -4.430 7.924 1.00 91.56 99 GLY A O 1
ATOM 790 N N . MET A 1 100 ? 8.104 -6.057 8.847 1.00 92.75 100 MET A N 1
ATOM 791 C CA . MET A 1 100 ? 7.999 -6.832 7.617 1.00 92.75 100 MET A CA 1
ATOM 792 C C . MET A 1 100 ? 7.236 -6.093 6.508 1.00 92.75 100 MET A C 1
ATOM 794 O O . MET A 1 100 ? 7.625 -6.157 5.345 1.00 92.75 100 MET A O 1
ATOM 798 N N . LEU A 1 101 ? 6.167 -5.367 6.851 1.00 92.88 101 LEU A N 1
ATOM 799 C CA . LEU A 1 101 ? 5.438 -4.535 5.893 1.00 92.88 101 LEU A CA 1
ATOM 800 C C . LEU A 1 101 ? 6.308 -3.386 5.377 1.00 92.88 101 LEU A C 1
ATOM 802 O O . LEU A 1 101 ? 6.304 -3.139 4.175 1.00 92.88 101 LEU A O 1
ATOM 806 N N . LEU A 1 102 ? 7.064 -2.718 6.255 1.00 94.62 102 LEU A N 1
ATOM 807 C CA . LEU A 1 102 ? 7.998 -1.661 5.858 1.00 94.62 102 LEU A CA 1
ATOM 808 C C . LEU A 1 102 ? 9.079 -2.194 4.913 1.00 94.62 102 LEU A C 1
ATOM 810 O O . LEU A 1 102 ? 9.327 -1.584 3.878 1.00 94.62 102 LEU A O 1
ATOM 814 N N . PHE A 1 103 ? 9.664 -3.353 5.220 1.00 95.81 103 PHE A N 1
ATOM 815 C CA . PHE A 1 103 ? 10.643 -4.006 4.351 1.00 95.81 103 PHE A CA 1
ATOM 816 C C . PHE A 1 103 ? 10.067 -4.298 2.958 1.00 95.81 103 PHE A C 1
ATOM 818 O O . PHE A 1 103 ? 10.640 -3.876 1.957 1.00 95.81 103 PHE A O 1
ATOM 825 N N . ILE A 1 104 ? 8.898 -4.947 2.889 1.00 95.75 104 ILE A N 1
ATOM 826 C CA . ILE A 1 104 ? 8.228 -5.256 1.614 1.00 95.75 104 ILE A CA 1
ATOM 827 C C . ILE A 1 104 ? 7.929 -3.973 0.832 1.00 95.75 104 ILE A C 1
ATOM 829 O O . ILE A 1 104 ? 8.138 -3.940 -0.377 1.00 95.75 104 ILE A O 1
ATOM 833 N N . LEU A 1 105 ? 7.460 -2.917 1.505 1.00 93.94 105 LEU A N 1
ATOM 834 C CA . LEU A 1 105 ? 7.146 -1.641 0.864 1.00 93.94 105 LEU A CA 1
ATOM 835 C C . LEU A 1 105 ? 8.395 -0.993 0.252 1.00 93.94 105 LEU A C 1
ATOM 837 O O . LEU A 1 105 ? 8.354 -0.551 -0.894 1.00 93.94 105 LEU A O 1
ATOM 841 N N . LEU A 1 106 ? 9.511 -0.976 0.984 1.00 95.69 106 LEU A N 1
ATOM 842 C CA . LEU A 1 106 ? 10.779 -0.439 0.488 1.00 95.69 106 LEU A CA 1
ATOM 843 C C . LEU A 1 106 ? 11.319 -1.260 -0.691 1.00 95.69 106 LEU A C 1
ATOM 845 O O . LEU A 1 106 ? 11.739 -0.680 -1.692 1.00 95.69 106 LEU A O 1
ATOM 849 N N . CYS A 1 107 ? 11.248 -2.593 -0.625 1.00 96.75 107 CYS A N 1
ATOM 850 C CA . CYS A 1 107 ? 11.629 -3.459 -1.743 1.00 96.75 107 CYS A CA 1
ATOM 851 C C . CYS A 1 107 ? 10.718 -3.270 -2.965 1.00 96.75 107 CYS A C 1
ATOM 853 O O . CYS A 1 107 ? 11.213 -3.260 -4.093 1.00 96.75 107 CYS A O 1
ATOM 855 N N . ALA A 1 108 ? 9.413 -3.061 -2.768 1.00 94.88 108 ALA A N 1
ATOM 856 C CA . ALA A 1 108 ? 8.471 -2.794 -3.853 1.00 94.88 108 ALA A CA 1
ATOM 857 C C . ALA A 1 108 ? 8.785 -1.466 -4.562 1.00 94.88 108 ALA A C 1
ATOM 859 O O . ALA A 1 108 ? 8.862 -1.431 -5.790 1.00 94.88 108 ALA A O 1
ATOM 860 N N . ILE A 1 109 ? 9.048 -0.396 -3.801 1.00 92.69 109 ILE A N 1
ATOM 861 C CA . ILE A 1 109 ? 9.486 0.896 -4.356 1.00 92.69 109 ILE A CA 1
ATOM 862 C C . ILE A 1 109 ? 10.810 0.719 -5.111 1.00 92.69 109 ILE A C 1
ATOM 864 O O . ILE A 1 109 ? 10.930 1.149 -6.258 1.00 92.69 109 ILE A O 1
ATOM 868 N N . GLY A 1 110 ? 11.778 0.022 -4.509 1.00 94.19 110 GLY A N 1
ATOM 869 C CA . GLY A 1 110 ? 13.057 -0.288 -5.146 1.00 94.19 110 GLY A CA 1
ATOM 870 C C . GLY A 1 110 ? 12.904 -1.090 -6.440 1.00 94.19 110 GLY A C 1
ATOM 871 O O . GLY A 1 110 ? 13.622 -0.828 -7.398 1.00 94.19 110 GLY A O 1
ATOM 872 N N . THR A 1 111 ? 11.942 -2.015 -6.503 1.00 95.12 111 THR A N 1
ATOM 873 C CA . THR A 1 111 ? 11.626 -2.790 -7.713 1.00 95.12 111 THR A CA 1
ATOM 874 C C . THR A 1 111 ? 11.170 -1.864 -8.838 1.00 95.12 111 THR A C 1
ATOM 876 O O . THR A 1 111 ? 11.720 -1.932 -9.934 1.00 95.12 111 THR A O 1
ATOM 879 N N . ILE A 1 112 ? 10.227 -0.954 -8.566 1.00 90.56 112 ILE A N 1
ATOM 880 C CA . ILE A 1 112 ? 9.725 0.006 -9.565 1.00 90.56 112 ILE A CA 1
ATOM 881 C C . ILE A 1 112 ? 10.873 0.864 -10.100 1.00 90.56 112 ILE A C 1
ATOM 883 O O . ILE A 1 112 ? 11.036 0.971 -11.314 1.00 90.56 112 ILE A O 1
ATOM 887 N N . VAL A 1 113 ? 11.697 1.420 -9.202 1.00 88.69 113 VAL A N 1
ATOM 888 C CA . VAL A 1 113 ? 12.850 2.259 -9.563 1.00 88.69 113 VAL A CA 1
ATOM 889 C C . VAL A 1 113 ? 13.872 1.461 -10.375 1.00 88.69 113 VAL A C 1
ATOM 891 O O . VAL A 1 113 ? 14.255 1.890 -11.459 1.00 88.69 113 VAL A O 1
ATOM 894 N N . ALA A 1 114 ? 14.270 0.272 -9.915 1.00 91.12 114 ALA A N 1
ATOM 895 C CA . ALA A 1 114 ? 15.240 -0.581 -10.604 1.00 91.12 114 ALA A CA 1
ATOM 896 C C . ALA A 1 114 ? 14.792 -0.977 -12.018 1.00 91.12 114 ALA A C 1
ATOM 898 O O . ALA A 1 114 ? 15.640 -1.134 -12.897 1.00 91.12 114 ALA A O 1
ATOM 899 N N . GLY A 1 115 ? 13.480 -1.077 -12.260 1.00 87.38 115 GLY A N 1
ATOM 900 C CA . GLY A 1 115 ? 12.908 -1.347 -13.581 1.00 87.38 115 GLY A CA 1
ATOM 901 C C . GLY A 1 115 ? 13.310 -0.338 -14.662 1.00 87.38 115 GLY A C 1
ATOM 902 O O . GLY A 1 115 ? 13.366 -0.701 -15.836 1.00 87.38 115 GLY A O 1
ATOM 903 N N . PHE A 1 116 ? 13.656 0.895 -14.279 1.00 82.69 116 PHE A N 1
ATOM 904 C CA . PHE A 1 116 ? 14.128 1.929 -15.204 1.00 82.69 116 PHE A CA 1
ATOM 905 C C . PHE A 1 116 ? 15.630 1.838 -15.515 1.00 82.69 116 PHE A C 1
ATOM 907 O O . PHE A 1 116 ? 16.063 2.376 -16.529 1.00 82.69 116 PHE A O 1
ATOM 914 N N . PHE A 1 117 ? 16.421 1.150 -14.681 1.00 84.94 117 PHE A N 1
ATOM 915 C CA . PHE A 1 117 ? 17.889 1.166 -14.766 1.00 84.94 117 PHE A CA 1
ATOM 916 C C . PHE A 1 117 ? 18.508 -0.198 -15.090 1.00 84.94 117 PHE A C 1
ATOM 918 O O . PHE A 1 117 ? 19.443 -0.276 -15.885 1.00 84.94 117 PHE A O 1
ATOM 925 N N . ASN A 1 118 ? 18.040 -1.287 -14.467 1.00 89.12 118 ASN A N 1
ATOM 926 C CA . ASN A 1 118 ? 18.673 -2.600 -14.596 1.00 89.12 118 ASN A CA 1
ATOM 927 C C . ASN A 1 118 ? 17.677 -3.759 -14.412 1.00 89.12 118 ASN A C 1
ATOM 929 O O . ASN A 1 118 ? 17.110 -3.960 -13.336 1.00 89.12 118 ASN A O 1
ATOM 933 N N . LYS A 1 119 ? 17.538 -4.590 -15.454 1.00 91.38 119 LYS A N 1
ATOM 934 C CA . LYS A 1 119 ? 16.612 -5.738 -15.477 1.00 91.38 119 LYS A CA 1
ATOM 935 C C . LYS A 1 119 ? 16.943 -6.789 -14.412 1.00 91.38 119 LYS A C 1
ATOM 937 O O . LYS A 1 119 ? 16.038 -7.333 -13.789 1.00 91.38 119 LYS A O 1
ATOM 942 N N . THR A 1 120 ? 18.224 -7.076 -14.188 1.00 94.75 120 THR A N 1
ATOM 943 C CA . THR A 1 120 ? 18.667 -8.068 -13.197 1.00 94.75 120 THR A CA 1
ATOM 944 C C . THR A 1 120 ? 18.305 -7.622 -11.784 1.00 94.75 120 THR A C 1
ATOM 946 O O . THR A 1 120 ? 17.765 -8.408 -11.003 1.00 94.75 120 THR A O 1
ATOM 949 N N . VAL A 1 121 ? 18.535 -6.345 -11.468 1.00 95.62 121 VAL A N 1
ATOM 950 C CA . VAL A 1 121 ? 18.171 -5.771 -10.163 1.00 95.62 121 VAL A CA 1
ATOM 951 C C . VAL A 1 121 ? 16.652 -5.763 -9.985 1.00 95.62 121 VAL A C 1
ATOM 953 O O . VAL A 1 121 ? 16.169 -6.156 -8.925 1.00 95.62 121 VAL A O 1
ATOM 956 N N . PHE A 1 122 ? 15.898 -5.409 -11.032 1.00 94.44 122 PHE A N 1
ATOM 957 C CA . PHE A 1 122 ? 14.435 -5.470 -11.033 1.00 94.44 122 PHE A CA 1
ATOM 958 C C . PHE A 1 122 ? 13.913 -6.864 -10.659 1.00 94.44 122 PHE A C 1
ATOM 960 O O . PHE A 1 122 ? 13.165 -6.992 -9.692 1.00 94.44 122 PHE A O 1
ATOM 967 N N . TYR A 1 123 ? 14.328 -7.919 -11.37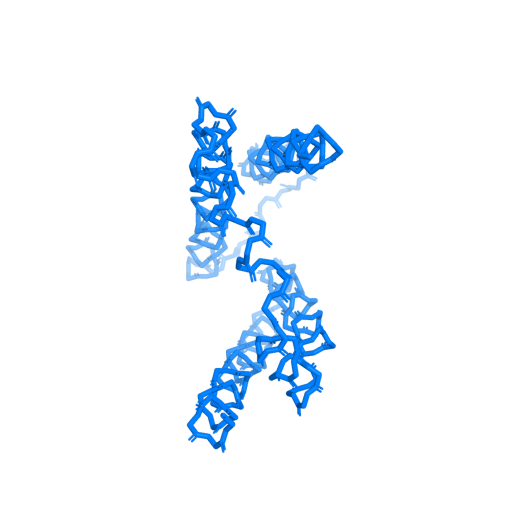0 1.00 95.88 123 TYR A N 1
ATOM 968 C CA . TYR A 1 123 ? 13.827 -9.274 -11.101 1.00 95.88 123 TYR A CA 1
ATOM 969 C C . TYR A 1 123 ? 14.262 -9.798 -9.731 1.00 95.88 123 TYR A C 1
ATOM 971 O O . TYR A 1 123 ? 13.491 -10.489 -9.063 1.00 95.88 123 TYR A O 1
ATOM 979 N N . THR A 1 124 ? 15.463 -9.430 -9.281 1.00 97.56 124 THR A N 1
ATOM 980 C CA . THR A 1 124 ? 15.950 -9.786 -7.943 1.00 97.56 124 THR A CA 1
ATOM 981 C C . THR A 1 124 ? 15.075 -9.154 -6.858 1.00 97.56 124 THR A C 1
ATOM 983 O O . THR A 1 124 ? 14.584 -9.857 -5.974 1.00 97.56 124 THR A O 1
ATOM 986 N N . LEU A 1 125 ? 14.815 -7.844 -6.942 1.00 97.38 125 LEU A N 1
ATOM 987 C CA . LEU A 1 125 ? 13.967 -7.141 -5.975 1.00 97.38 125 LEU A CA 1
ATOM 988 C C . LEU A 1 125 ? 12.504 -7.584 -6.051 1.00 97.38 125 LEU A C 1
ATOM 990 O O . LEU A 1 125 ? 11.859 -7.713 -5.008 1.00 97.38 125 LEU A O 1
ATOM 994 N N . LEU A 1 126 ? 11.996 -7.897 -7.246 1.00 96.94 126 LEU A N 1
ATOM 995 C CA . LEU A 1 126 ? 10.662 -8.464 -7.423 1.00 96.94 126 LEU A CA 1
ATOM 996 C C . LEU A 1 126 ? 10.532 -9.803 -6.683 1.00 96.94 126 LEU A C 1
ATOM 998 O O . LEU A 1 126 ? 9.574 -10.000 -5.934 1.00 96.94 126 LEU A O 1
ATOM 1002 N N . GLY A 1 127 ? 11.520 -10.692 -6.835 1.00 97.56 127 GLY A N 1
ATOM 1003 C CA . GLY A 1 127 ? 11.571 -11.973 -6.130 1.00 97.56 127 GLY A CA 1
ATOM 1004 C C . GLY A 1 127 ? 11.620 -11.807 -4.610 1.00 97.56 127 GLY A C 1
ATOM 1005 O O . GLY A 1 127 ? 10.829 -12.426 -3.898 1.00 97.56 127 GLY A O 1
ATOM 1006 N N . VAL A 1 128 ? 12.482 -10.916 -4.107 1.00 97.56 128 VAL A N 1
ATOM 1007 C CA . VAL A 1 128 ? 12.580 -10.604 -2.667 1.00 97.56 128 VAL A CA 1
ATOM 1008 C C . VAL A 1 128 ? 11.259 -10.051 -2.126 1.00 97.56 128 VAL A C 1
ATOM 1010 O O . VAL A 1 128 ? 10.789 -10.485 -1.073 1.00 97.56 128 VAL A O 1
ATOM 1013 N N . THR A 1 129 ? 10.622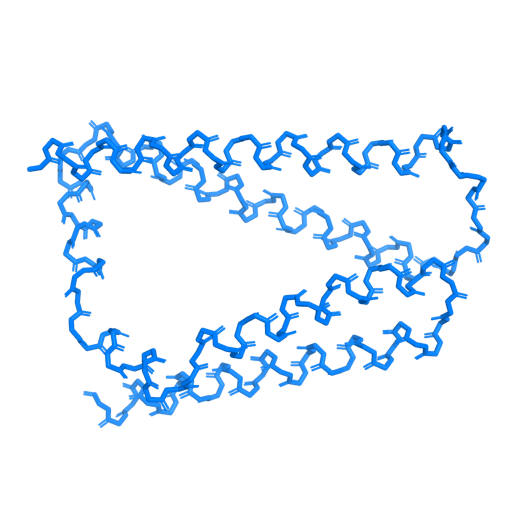 -9.141 -2.864 1.00 96.94 129 THR A N 1
ATOM 1014 C CA . THR A 1 129 ? 9.327 -8.553 -2.492 1.00 96.94 129 THR A CA 1
ATOM 1015 C C . THR A 1 129 ? 8.235 -9.623 -2.430 1.00 96.94 129 THR A C 1
ATOM 1017 O O . THR A 1 129 ? 7.485 -9.687 -1.452 1.00 96.94 129 THR A O 1
ATOM 1020 N N . ALA A 1 130 ? 8.166 -10.500 -3.437 1.00 96.56 130 ALA A N 1
ATOM 1021 C CA . ALA A 1 130 ? 7.189 -11.584 -3.503 1.00 96.56 130 ALA A CA 1
ATOM 1022 C C . ALA A 1 130 ? 7.379 -12.602 -2.368 1.00 96.56 130 ALA A C 1
ATOM 1024 O O . ALA A 1 130 ? 6.418 -12.936 -1.672 1.00 96.56 130 ALA A O 1
ATOM 1025 N N . LEU A 1 131 ? 8.616 -13.043 -2.119 1.00 97.44 131 LEU A N 1
ATOM 1026 C CA . LEU A 1 131 ? 8.935 -13.947 -1.010 1.00 97.44 131 LEU A CA 1
ATOM 1027 C C . LEU A 1 131 ? 8.608 -13.315 0.346 1.00 97.44 131 LEU A C 1
ATOM 1029 O O . LEU A 1 131 ? 7.993 -13.965 1.192 1.00 97.44 131 LEU A O 1
ATOM 1033 N N . GLY A 1 132 ? 8.935 -12.034 0.536 1.00 95.69 132 GLY A N 1
ATOM 1034 C CA . GLY A 1 132 ? 8.554 -11.287 1.734 1.00 95.69 132 GLY A CA 1
ATOM 1035 C C . GLY A 1 132 ? 7.037 -11.277 1.946 1.00 95.69 132 GLY A C 1
ATOM 1036 O O . GLY A 1 132 ? 6.559 -11.571 3.044 1.00 95.69 132 GLY A O 1
ATOM 1037 N N . ALA A 1 133 ? 6.258 -11.016 0.894 1.00 94.44 133 ALA A N 1
ATOM 1038 C CA . ALA A 1 133 ? 4.798 -11.047 0.963 1.00 94.44 133 ALA A CA 1
ATOM 1039 C C . ALA A 1 133 ? 4.250 -12.440 1.325 1.00 94.44 133 ALA A C 1
ATOM 1041 O O . ALA A 1 133 ? 3.352 -12.538 2.169 1.00 94.44 133 ALA A O 1
ATOM 1042 N N . ILE A 1 134 ? 4.821 -13.509 0.757 1.00 96.50 134 ILE A N 1
ATOM 1043 C CA . ILE A 1 134 ? 4.452 -14.899 1.066 1.00 96.50 134 ILE A CA 1
ATOM 1044 C C . ILE A 1 134 ? 4.754 -15.228 2.530 1.00 96.50 134 ILE A C 1
ATOM 1046 O O . ILE A 1 134 ? 3.863 -15.691 3.241 1.00 96.50 134 ILE A O 1
ATOM 1050 N N . ILE A 1 135 ? 5.968 -14.943 3.014 1.00 95.06 135 ILE A N 1
ATOM 1051 C CA . ILE A 1 135 ? 6.370 -15.215 4.405 1.00 95.06 135 ILE A CA 1
ATOM 1052 C C . ILE A 1 135 ? 5.478 -14.433 5.380 1.00 95.06 135 ILE A C 1
ATOM 1054 O O . ILE A 1 135 ? 5.060 -14.976 6.407 1.00 95.06 135 ILE A O 1
ATOM 1058 N N . ARG A 1 136 ? 5.111 -13.188 5.044 1.00 93.00 136 ARG A N 1
ATOM 1059 C CA . ARG A 1 136 ? 4.200 -12.370 5.856 1.00 93.00 136 ARG A CA 1
ATOM 1060 C C . ARG A 1 136 ? 2.812 -12.994 5.913 1.00 93.00 136 ARG A C 1
ATOM 1062 O O . ARG A 1 136 ? 2.218 -13.083 6.989 1.00 93.00 136 ARG A O 1
ATOM 1069 N N . GLY A 1 137 ? 2.297 -13.424 4.762 1.00 92.00 137 GLY A N 1
ATOM 1070 C CA . GLY A 1 137 ? 1.013 -14.112 4.650 1.00 92.00 137 GLY A CA 1
ATOM 1071 C C . GLY A 1 137 ? 0.988 -15.410 5.454 1.00 92.00 137 GLY A C 1
ATOM 1072 O O . GLY A 1 137 ? 0.089 -15.605 6.270 1.00 92.00 137 GLY A O 1
ATOM 1073 N N . ALA A 1 138 ? 2.013 -16.249 5.295 1.00 93.06 138 ALA A N 1
ATOM 1074 C CA . ALA A 1 138 ? 2.168 -17.504 6.023 1.00 93.06 138 ALA A CA 1
ATOM 1075 C C . ALA A 1 138 ? 2.247 -17.278 7.541 1.00 93.06 138 ALA A C 1
ATOM 1077 O O . ALA A 1 138 ? 1.518 -17.920 8.296 1.00 93.06 138 ALA A O 1
ATOM 1078 N N . SER A 1 139 ? 3.051 -16.306 7.983 1.00 91.19 139 SER A N 1
ATOM 1079 C CA . SER A 1 139 ? 3.162 -15.926 9.397 1.00 91.19 139 SER A CA 1
ATOM 1080 C C . SER A 1 139 ? 1.813 -15.483 9.961 1.00 91.19 139 SER A C 1
ATOM 1082 O O . SER A 1 139 ? 1.382 -15.972 11.006 1.00 91.19 139 SER A O 1
ATOM 1084 N N . LYS A 1 140 ? 1.090 -14.613 9.244 1.00 90.38 140 LYS A N 1
ATOM 1085 C CA . LYS A 1 140 ? -0.244 -14.160 9.660 1.00 90.38 140 LYS A CA 1
ATOM 1086 C C . LYS A 1 140 ? -1.232 -15.325 9.774 1.00 90.38 140 LYS A C 1
ATOM 1088 O O . LYS A 1 140 ? -1.954 -15.400 10.764 1.00 90.38 140 LYS A O 1
ATOM 1093 N N . LEU A 1 141 ? -1.258 -16.230 8.792 1.00 92.19 141 LEU A N 1
ATOM 1094 C CA . LEU A 1 141 ? -2.138 -17.405 8.799 1.00 92.19 141 LEU A CA 1
ATOM 1095 C C . LEU A 1 141 ? -1.819 -18.358 9.955 1.00 92.19 141 LEU A C 1
ATOM 1097 O O . LEU A 1 141 ? -2.737 -18.858 10.602 1.00 92.19 141 LEU A O 1
ATOM 1101 N N . TYR A 1 142 ? -0.537 -18.585 10.237 1.00 92.50 142 TYR A N 1
ATOM 1102 C CA . TYR A 1 142 ? -0.098 -19.437 11.337 1.00 92.50 142 TYR A CA 1
ATOM 1103 C C . TYR A 1 142 ? -0.569 -18.901 12.696 1.00 92.50 142 TYR A C 1
ATOM 1105 O O . TYR A 1 142 ? -1.230 -19.619 13.447 1.00 92.50 142 TYR A O 1
ATOM 1113 N N . TYR A 1 143 ? -0.304 -17.626 12.995 1.00 89.69 143 TYR A N 1
ATOM 1114 C CA . TYR A 1 143 ? -0.706 -17.040 14.277 1.00 89.69 143 TYR A CA 1
ATOM 1115 C C . TYR A 1 143 ? -2.218 -16.868 14.407 1.00 89.69 143 TYR A C 1
ATOM 1117 O O . TYR A 1 143 ? -2.735 -17.009 15.508 1.00 89.69 143 TYR A O 1
ATOM 1125 N N . HIS A 1 144 ? -2.937 -16.643 13.305 1.00 89.38 144 HIS A N 1
ATOM 1126 C CA . HIS A 1 144 ? -4.398 -16.588 13.330 1.00 89.38 144 HIS A CA 1
ATOM 1127 C C . HIS A 1 144 ? -5.051 -17.937 13.670 1.00 89.38 144 HIS A C 1
ATOM 1129 O O . HIS A 1 144 ? -6.123 -17.962 14.265 1.00 89.38 144 HIS A O 1
ATOM 1135 N N . LYS A 1 145 ? -4.423 -19.059 13.294 1.00 89.50 145 LYS A N 1
ATOM 1136 C CA . LYS A 1 145 ? -4.898 -20.401 13.672 1.00 89.50 145 LYS A CA 1
ATOM 1137 C C . LYS A 1 145 ? -4.534 -20.777 15.109 1.00 89.50 145 LYS A C 1
ATOM 1139 O O . LYS A 1 145 ? -5.225 -21.591 15.708 1.00 89.50 145 LYS A O 1
ATOM 1144 N N . LYS A 1 146 ? -3.425 -20.244 15.624 1.00 88.38 146 LYS A N 1
ATOM 1145 C CA . LYS A 1 146 ? -2.869 -20.618 16.930 1.00 88.38 146 LYS A CA 1
ATOM 1146 C C . LYS A 1 146 ? -3.451 -19.818 18.102 1.00 88.38 146 LYS A C 1
ATOM 1148 O O . LYS A 1 146 ? -3.535 -20.364 19.197 1.00 88.38 146 LYS A O 1
ATOM 1153 N N . LEU A 1 147 ? -3.773 -18.542 17.884 1.00 83.12 147 LEU A N 1
ATOM 1154 C CA . LEU A 1 147 ? -4.317 -17.593 18.868 1.00 83.12 147 LEU A CA 1
ATOM 1155 C C . LEU A 1 147 ? -5.792 -17.350 18.595 1.00 83.12 147 LEU A C 1
ATOM 1157 O O . LEU A 1 147 ? -6.589 -17.245 19.543 1.00 83.12 147 LEU A O 1
#